Protein AF-A0AAV2EPB3-F1 (afdb_monomer_lite)

Secondary structure (DSSP, 8-state):
-EEE-GGG-SS--S-TT--S--EEE--------TTS---HHHHHHHHHHHHHHHHHTSSHHHHHHHH-STTHHHHHHHHHHHHHHHS--S---SS--PPP------TT--GGG--SSS-PPTT--

Foldseek 3Di:
DKAACQVQAPDNPPDPPRDDDRIDDFDFDDDDDPVDPDPVVVVVVVVVVRVVVRVPVSHNVVNVLVVDDPCVVVVVVVVVVVVVVLDPPVDDPDPDDRDDDDDDDPPPPVQQVDDPPPDGDPPDD

InterPro domains:
  IPR023213 Chloramphenicol acetyltransferase-like domain superfamily [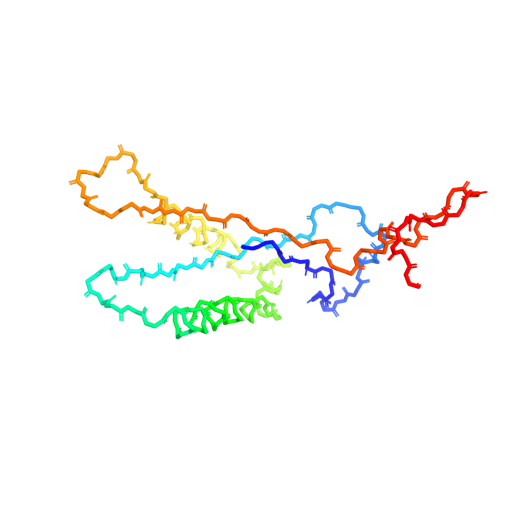G3DSA:3.30.559.10] (1-123)

pLDDT: mean 78.66, std 11.34, range [43.5, 91.69]

Radius of gyration: 19.38 Å; chains: 1; bounding box: 37×48×53 Å

Structure (mmCIF, N/CA/C/O backbone):
data_AF-A0AAV2EPB3-F1
#
_entry.id   AF-A0AAV2EPB3-F1
#
loop_
_atom_site.group_PDB
_atom_site.id
_atom_site.type_symbol
_atom_site.label_atom_id
_atom_site.label_alt_id
_atom_site.label_comp_id
_atom_site.label_asym_id
_atom_site.label_entity_id
_atom_site.label_seq_id
_atom_site.pdbx_PDB_ins_code
_atom_site.Cartn_x
_atom_site.Cartn_y
_atom_site.Cartn_z
_atom_site.occupancy
_atom_site.B_iso_or_equiv
_atom_site.auth_seq_id
_atom_site.auth_comp_id
_atom_site.auth_asym_id
_atom_site.auth_atom_id
_atom_site.pdbx_PDB_model_num
ATOM 1 N N . MET A 1 1 ? 0.668 -1.553 4.257 1.00 85.44 1 MET A N 1
ATOM 2 C CA . MET A 1 1 ? 0.988 -2.195 2.960 1.00 85.44 1 MET A CA 1
ATOM 3 C C . MET A 1 1 ? 1.730 -1.197 2.084 1.00 85.44 1 MET A C 1
ATOM 5 O O . MET A 1 1 ? 1.360 -0.030 2.115 1.00 85.44 1 MET A O 1
ATOM 9 N N . ALA A 1 2 ? 2.756 -1.618 1.346 1.00 88.62 2 ALA A N 1
ATOM 10 C CA . ALA A 1 2 ? 3.404 -0.785 0.330 1.00 88.62 2 ALA A CA 1
ATOM 11 C C . ALA A 1 2 ? 2.667 -0.910 -1.016 1.00 88.62 2 ALA A C 1
ATOM 13 O O . ALA A 1 2 ? 2.402 -2.025 -1.465 1.00 88.62 2 ALA A O 1
ATOM 14 N N . VAL A 1 3 ? 2.323 0.221 -1.636 1.00 88.62 3 VAL A N 1
ATOM 15 C CA . VAL A 1 3 ? 1.598 0.290 -2.917 1.00 88.62 3 VAL A CA 1
ATOM 16 C C . VAL A 1 3 ? 2.476 0.965 -3.965 1.00 88.62 3 VAL A C 1
ATOM 18 O O . VAL A 1 3 ? 2.993 2.048 -3.701 1.00 88.62 3 VAL A O 1
ATOM 21 N N . ASP A 1 4 ? 2.625 0.350 -5.140 1.00 87.50 4 ASP A N 1
ATOM 22 C CA . ASP A 1 4 ? 3.328 0.955 -6.278 1.00 87.50 4 ASP A CA 1
ATOM 23 C C . ASP A 1 4 ? 2.567 2.186 -6.790 1.00 87.50 4 ASP A C 1
ATOM 25 O O . ASP A 1 4 ? 1.368 2.116 -7.081 1.00 87.50 4 ASP A O 1
ATOM 29 N N . LEU A 1 5 ? 3.268 3.319 -6.869 1.00 87.44 5 LEU A N 1
ATOM 30 C CA . LEU A 1 5 ? 2.689 4.595 -7.293 1.00 87.44 5 LEU A CA 1
ATOM 31 C C . LEU A 1 5 ? 2.804 4.836 -8.799 1.00 87.44 5 LEU A C 1
ATOM 33 O O . LEU A 1 5 ? 2.017 5.615 -9.333 1.00 87.44 5 LEU A O 1
ATOM 37 N N . ARG A 1 6 ? 3.725 4.151 -9.493 1.00 83.81 6 ARG A N 1
ATOM 38 C CA . ARG A 1 6 ? 3.961 4.327 -10.938 1.00 83.81 6 ARG A CA 1
ATOM 39 C C . ARG A 1 6 ? 2.682 4.242 -11.783 1.00 83.81 6 ARG A C 1
ATOM 41 O O . ARG A 1 6 ? 2.441 5.170 -12.549 1.00 83.81 6 ARG A O 1
ATOM 48 N N . PRO A 1 7 ? 1.805 3.224 -11.628 1.00 81.38 7 PRO A N 1
ATOM 49 C CA . PRO A 1 7 ? 0.604 3.117 -12.460 1.00 81.38 7 PRO A CA 1
ATOM 50 C C . PRO A 1 7 ? -0.486 4.148 -12.123 1.00 81.38 7 PRO A C 1
ATOM 52 O O . PRO A 1 7 ? -1.531 4.148 -12.765 1.00 81.38 7 PRO A O 1
ATOM 55 N N . ARG A 1 8 ? -0.297 4.980 -11.088 1.00 82.25 8 ARG A N 1
ATOM 56 C CA . ARG A 1 8 ? -1.310 5.917 -10.5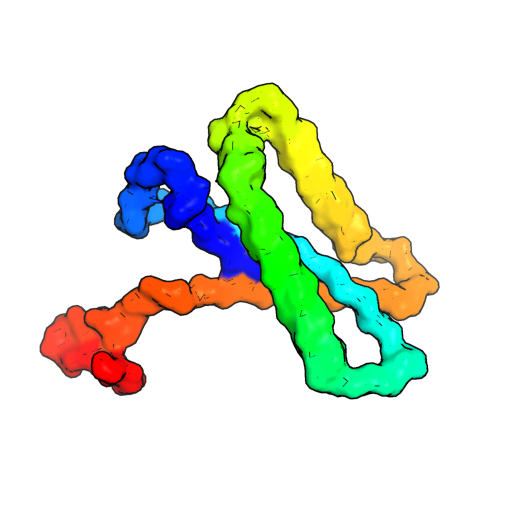74 1.00 82.25 8 ARG A CA 1
ATOM 57 C C . ARG A 1 8 ? -0.967 7.388 -10.833 1.00 82.25 8 ARG A C 1
ATOM 59 O O . ARG A 1 8 ? -1.753 8.252 -10.460 1.00 82.25 8 ARG A O 1
ATOM 66 N N . MET A 1 9 ? 0.180 7.688 -11.440 1.00 77.62 9 MET A N 1
ATOM 67 C CA . MET A 1 9 ? 0.583 9.061 -11.772 1.00 77.62 9 MET A CA 1
ATOM 68 C C . MET A 1 9 ? -0.114 9.539 -13.051 1.00 77.62 9 MET A C 1
ATOM 70 O O . MET A 1 9 ? -0.252 8.774 -14.004 1.00 77.62 9 MET A O 1
ATOM 74 N N . LYS A 1 10 ? -0.588 10.796 -13.050 1.00 67.50 10 LYS A N 1
ATOM 75 C CA . LYS A 1 10 ? -1.441 11.368 -14.116 1.00 67.50 10 LYS A CA 1
ATOM 76 C C . LYS A 1 10 ? -0.753 11.438 -15.473 1.00 67.50 10 LYS A C 1
ATOM 78 O O . LYS A 1 10 ? -1.401 11.290 -16.504 1.00 67.50 10 LYS A O 1
ATOM 83 N N . GLU A 1 11 ? 0.551 11.652 -15.457 1.00 67.38 11 GLU A N 1
ATOM 84 C CA . GLU A 1 11 ? 1.393 11.562 -16.635 1.00 67.38 11 GLU A CA 1
ATOM 85 C C . GLU A 1 11 ? 2.449 10.490 -16.353 1.00 67.38 11 GLU A C 1
ATOM 87 O O . GLU A 1 11 ? 3.096 10.539 -15.299 1.00 67.38 11 GLU A O 1
ATOM 92 N N . PRO A 1 12 ? 2.629 9.497 -17.241 1.00 58.47 12 PRO A N 1
ATOM 93 C CA . PRO A 1 12 ? 3.591 8.423 -17.049 1.00 58.47 12 PRO A CA 1
ATOM 94 C C . PRO A 1 12 ? 5.007 8.948 -17.334 1.00 58.47 12 PRO A C 1
ATOM 96 O O . PRO A 1 12 ? 5.698 8.461 -18.218 1.00 58.47 12 PRO A O 1
ATOM 99 N N . TRP A 1 13 ? 5.456 9.972 -16.602 1.00 54.88 13 TRP A N 1
ATOM 100 C CA . TRP A 1 13 ? 6.851 10.427 -16.626 1.00 54.88 13 TRP A CA 1
ATOM 101 C C . TRP A 1 13 ? 7.796 9.352 -16.096 1.00 54.88 13 TRP A C 1
ATOM 103 O O . TRP A 1 13 ? 8.992 9.373 -16.377 1.00 54.88 13 TRP A O 1
ATOM 113 N N . LEU A 1 14 ? 7.256 8.417 -15.314 1.00 61.44 14 LEU A N 1
ATOM 114 C CA . LEU A 1 14 ? 7.982 7.279 -14.799 1.00 61.44 14 LEU A CA 1
ATOM 115 C C . LEU A 1 14 ? 7.620 6.056 -15.634 1.00 61.44 14 LEU A C 1
ATOM 117 O O . LEU A 1 14 ? 6.640 5.362 -15.365 1.00 61.44 14 LEU A O 1
ATOM 121 N N . ASP A 1 15 ? 8.446 5.803 -16.646 1.00 65.00 15 ASP A N 1
ATOM 122 C CA . ASP A 1 15 ? 8.489 4.521 -17.344 1.00 65.00 15 ASP A CA 1
ATOM 123 C C . ASP A 1 15 ? 8.606 3.380 -16.313 1.00 65.00 15 ASP A C 1
ATOM 125 O O . ASP A 1 15 ? 9.136 3.577 -15.212 1.00 65.00 15 ASP A O 1
ATOM 129 N N . TYR A 1 16 ? 8.156 2.174 -16.651 1.00 64.12 16 TYR A N 1
ATOM 130 C CA . TYR A 1 16 ? 8.322 0.990 -15.803 1.00 64.12 16 TYR A CA 1
ATOM 131 C C . TYR A 1 16 ? 9.789 0.804 -15.370 1.00 64.12 16 TYR A C 1
ATOM 133 O O . TYR A 1 16 ? 10.071 0.366 -14.256 1.00 64.12 16 TYR A O 1
ATOM 141 N N . TYR A 1 17 ? 10.726 1.228 -16.220 1.00 70.81 17 TYR A N 1
ATOM 142 C CA . TYR A 1 17 ? 12.169 1.185 -15.981 1.00 70.81 17 TYR A CA 1
ATOM 143 C C . TYR A 1 17 ? 12.704 2.289 -15.059 1.00 70.81 17 TYR A C 1
ATOM 145 O O . TYR A 1 17 ? 13.914 2.396 -14.857 1.00 70.81 17 TYR A O 1
ATOM 153 N N . SER A 1 18 ? 11.832 3.114 -14.482 1.00 77.12 18 SER A N 1
ATOM 154 C CA . SER A 1 18 ? 12.248 4.182 -13.582 1.00 77.12 18 SER A CA 1
ATOM 155 C C . SER A 1 18 ? 12.8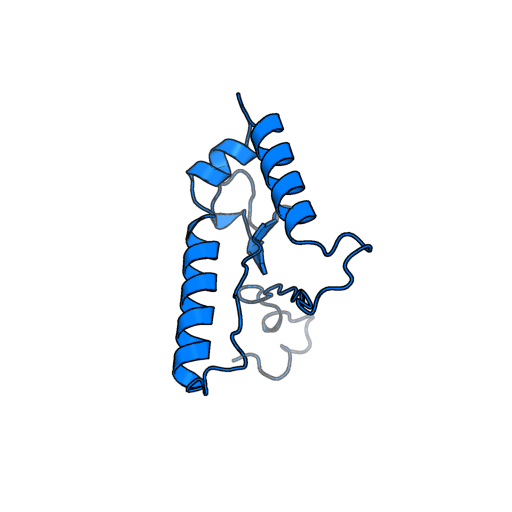48 3.634 -12.294 1.00 77.12 18 SER A C 1
ATOM 157 O O . SER A 1 18 ? 12.198 2.922 -11.518 1.00 77.12 18 SER A O 1
ATOM 159 N N . VAL A 1 19 ? 14.097 4.020 -12.053 1.00 77.06 19 VAL A N 1
ATOM 160 C CA . VAL A 1 19 ? 14.884 3.589 -10.900 1.00 77.06 19 VAL A CA 1
ATOM 161 C C . VAL A 1 19 ? 14.566 4.467 -9.690 1.00 77.06 19 VAL A C 1
ATOM 163 O O . VAL A 1 19 ? 14.591 5.692 -9.774 1.00 77.06 19 VAL A O 1
ATOM 166 N N . GLY A 1 20 ? 14.289 3.838 -8.547 1.00 79.62 20 GLY A N 1
ATOM 167 C CA . GLY A 1 20 ? 14.039 4.523 -7.278 1.00 79.62 20 GLY A CA 1
ATOM 168 C C . GLY A 1 20 ? 12.867 3.948 -6.482 1.00 79.62 20 GLY A C 1
ATOM 169 O O . GLY A 1 20 ? 12.109 3.093 -6.951 1.00 79.62 20 GLY A O 1
ATOM 170 N N . ASN A 1 21 ? 12.717 4.434 -5.248 1.00 78.75 21 ASN A N 1
ATOM 171 C CA . ASN A 1 21 ? 11.628 4.054 -4.350 1.00 78.75 21 ASN A CA 1
ATOM 172 C C . ASN A 1 21 ? 10.356 4.833 -4.699 1.00 78.75 21 ASN A C 1
ATOM 174 O O . ASN A 1 21 ? 10.158 5.950 -4.229 1.00 78.75 21 ASN A O 1
ATOM 178 N N . ILE A 1 22 ? 9.494 4.233 -5.518 1.00 82.75 22 ILE A N 1
ATOM 179 C CA . ILE A 1 22 ? 8.225 4.830 -5.956 1.00 82.75 22 ILE A CA 1
ATOM 180 C C . ILE A 1 22 ? 7.082 3.991 -5.378 1.00 82.75 22 ILE A C 1
ATOM 182 O O . ILE A 1 22 ? 6.433 3.208 -6.068 1.00 82.75 22 ILE A O 1
ATOM 186 N N . PHE A 1 23 ? 6.893 4.091 -4.063 1.00 86.06 23 PHE A N 1
ATOM 187 C CA . PHE A 1 23 ? 5.808 3.414 -3.359 1.00 86.06 23 PHE A CA 1
ATOM 188 C C . PHE A 1 23 ? 5.248 4.281 -2.231 1.00 86.06 23 PHE A C 1
ATOM 190 O O . PHE A 1 23 ? 5.944 5.133 -1.680 1.00 86.06 23 PHE A O 1
ATOM 197 N N . TRP A 1 24 ? 3.997 4.026 -1.854 1.00 88.38 24 TRP A N 1
ATOM 198 C CA . TRP A 1 24 ? 3.352 4.640 -0.696 1.00 88.38 24 TRP A CA 1
ATOM 199 C C . TRP A 1 24 ? 3.058 3.600 0.378 1.00 88.38 24 TRP A C 1
ATOM 201 O O . TRP A 1 24 ? 2.492 2.540 0.095 1.00 88.38 24 TRP A O 1
ATOM 211 N N . ALA A 1 25 ? 3.430 3.904 1.622 1.00 85.75 25 ALA A N 1
ATOM 212 C CA . ALA A 1 25 ? 3.045 3.104 2.772 1.00 85.75 25 ALA A CA 1
ATOM 213 C C . ALA A 1 25 ? 1.631 3.495 3.202 1.00 85.75 25 ALA A C 1
ATOM 215 O O . ALA A 1 25 ? 1.386 4.622 3.615 1.00 85.75 25 ALA A O 1
ATOM 216 N N . ASN A 1 26 ? 0.707 2.543 3.122 1.00 85.06 26 ASN A N 1
ATOM 217 C CA . ASN A 1 26 ? -0.690 2.744 3.466 1.00 85.06 26 ASN A CA 1
ATOM 218 C C . ASN A 1 26 ? -1.055 1.886 4.689 1.00 85.06 26 ASN A C 1
ATOM 220 O O . ASN A 1 26 ? -1.232 0.664 4.550 1.00 85.06 26 ASN A O 1
ATOM 224 N N . PRO A 1 27 ? -1.059 2.459 5.904 1.00 83.31 27 PRO A N 1
ATOM 225 C CA . PRO A 1 27 ? -1.374 1.732 7.126 1.00 83.31 27 PRO A CA 1
ATOM 226 C C . PRO A 1 27 ? -2.885 1.616 7.311 1.00 83.31 27 PRO A C 1
ATOM 228 O O . PRO A 1 27 ? -3.681 2.384 6.772 1.00 83.31 27 PRO A O 1
ATOM 231 N N . THR A 1 28 ? -3.312 0.624 8.078 1.00 85.81 28 THR A N 1
ATOM 232 C CA . THR A 1 28 ? -4.723 0.404 8.407 1.00 85.81 28 THR A CA 1
ATOM 233 C C . THR A 1 28 ? -4.790 -0.226 9.777 1.00 85.81 28 THR A C 1
ATOM 235 O O . THR A 1 28 ? -3.902 -0.992 10.147 1.00 85.81 28 THR A O 1
ATOM 238 N N . VAL A 1 29 ? -5.819 0.131 10.535 1.00 83.81 29 VAL A N 1
ATOM 239 C CA . VAL A 1 29 ? -5.984 -0.309 11.915 1.00 83.81 29 VAL A CA 1
ATOM 240 C C . VAL A 1 29 ? -7.236 -1.151 11.982 1.00 83.81 29 VAL A C 1
ATOM 242 O O . VAL A 1 29 ? -8.303 -0.711 11.565 1.00 83.81 29 VAL A O 1
ATOM 245 N N . TYR A 1 30 ? -7.096 -2.348 12.532 1.00 83.19 30 TYR A N 1
ATOM 246 C CA . TYR A 1 30 ? -8.217 -3.215 12.834 1.00 83.19 30 TYR A CA 1
ATOM 247 C C . TYR A 1 30 ? -8.247 -3.453 14.340 1.00 83.19 30 TYR A C 1
ATOM 249 O O 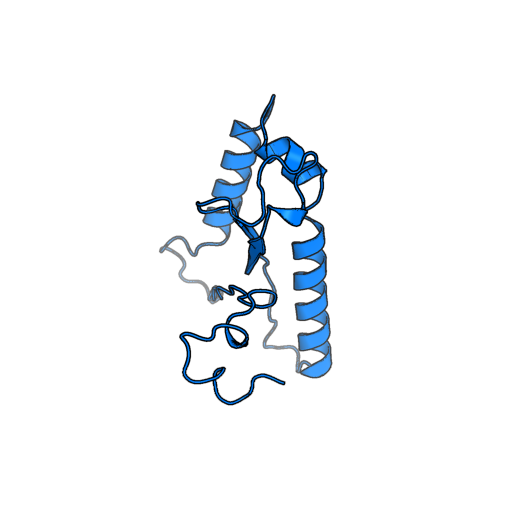. TYR A 1 30 ? -7.248 -3.868 14.930 1.00 83.19 30 TYR A O 1
ATOM 257 N N . LYS A 1 31 ? -9.385 -3.162 14.973 1.00 81.00 31 LYS A N 1
ATOM 258 C CA . LYS A 1 31 ? -9.580 -3.418 16.398 1.00 81.00 31 LYS A CA 1
ATOM 259 C C . LYS A 1 31 ? -10.145 -4.822 16.566 1.00 81.00 31 LYS A C 1
ATOM 261 O O . LYS A 1 31 ? -11.306 -5.061 16.252 1.00 81.00 31 LYS A O 1
ATOM 266 N N . TYR A 1 32 ? -9.323 -5.726 17.083 1.00 75.75 32 TYR A N 1
ATOM 267 C CA . TYR A 1 32 ? -9.757 -7.073 17.428 1.00 75.75 32 TYR A CA 1
ATOM 268 C C . TYR A 1 32 ? -10.381 -7.086 18.829 1.00 75.75 32 TYR A C 1
ATOM 270 O O . TYR A 1 32 ? -9.736 -6.688 19.800 1.00 75.75 32 TYR A O 1
ATOM 278 N N . ASP A 1 33 ? -11.632 -7.532 18.934 1.00 75.25 33 ASP A N 1
ATOM 279 C CA . ASP A 1 33 ? -12.304 -7.757 20.215 1.00 75.25 33 ASP A CA 1
ATOM 280 C C . ASP A 1 33 ? -12.226 -9.243 20.580 1.00 75.25 33 ASP A C 1
ATOM 282 O O . ASP A 1 33 ? -12.958 -10.071 20.042 1.00 75.25 33 ASP A O 1
ATOM 286 N N . SER A 1 34 ? -11.341 -9.580 21.520 1.00 68.75 34 SER A N 1
ATOM 287 C CA . SER A 1 34 ? -11.140 -10.956 21.982 1.00 68.75 34 SER A CA 1
ATOM 288 C C . SER A 1 34 ? -12.333 -11.535 22.749 1.00 68.75 34 SER A C 1
ATOM 290 O O . SER A 1 34 ? -12.388 -12.749 22.949 1.00 68.75 34 SER A O 1
ATOM 292 N N . LYS A 1 35 ? -13.287 -10.700 23.188 1.00 70.56 35 LYS A N 1
ATOM 293 C CA . LYS A 1 35 ? -14.492 -11.142 23.908 1.00 70.56 35 LYS A CA 1
ATOM 294 C C . LYS A 1 35 ? -15.605 -11.575 22.960 1.00 70.56 35 LYS A C 1
ATOM 296 O O . LYS A 1 35 ? -16.496 -12.320 23.371 1.00 70.56 35 LYS A O 1
ATOM 301 N N . GLN A 1 36 ? -15.563 -11.151 21.698 1.00 66.19 36 GLN A N 1
ATOM 302 C CA . GLN A 1 36 ? -16.454 -11.674 20.674 1.00 66.19 36 GLN A CA 1
ATOM 303 C C . GLN A 1 36 ? -15.870 -12.974 20.126 1.00 66.19 36 GLN A C 1
ATOM 305 O O . GLN A 1 36 ? -14.769 -13.001 19.585 1.00 66.19 36 GLN A O 1
ATOM 310 N N . ARG A 1 37 ? -16.621 -14.074 20.250 1.00 59.53 37 ARG A N 1
ATOM 311 C CA . ARG A 1 37 ? -16.298 -15.345 19.591 1.00 59.53 37 ARG A CA 1
ATOM 312 C C . ARG A 1 37 ? -16.497 -15.149 18.086 1.00 59.53 37 ARG A C 1
ATOM 314 O O . ARG A 1 37 ? -17.581 -15.389 17.563 1.00 59.53 37 ARG A O 1
ATOM 321 N N . SER A 1 38 ? -15.492 -14.582 17.428 1.00 62.41 38 SER A N 1
ATOM 322 C CA . SER A 1 38 ? -15.599 -14.177 16.035 1.00 62.41 38 SER A CA 1
ATOM 323 C C . SER A 1 38 ? -15.557 -15.406 15.137 1.00 62.41 38 SER A C 1
ATOM 325 O O . SER A 1 38 ? -14.654 -16.231 15.260 1.00 62.41 38 SER A O 1
ATOM 327 N N . ASP A 1 39 ? -16.517 -15.508 14.228 1.00 77.88 39 ASP A N 1
ATOM 328 C CA . ASP A 1 39 ? -16.411 -16.372 13.057 1.00 77.88 39 ASP A CA 1
ATOM 329 C C . ASP A 1 39 ? -15.194 -15.912 12.237 1.00 77.88 39 ASP A C 1
ATOM 331 O O . ASP A 1 39 ? -15.182 -14.789 11.727 1.00 77.88 39 ASP A O 1
ATOM 335 N N . GLU A 1 40 ? -14.158 -16.752 12.157 1.00 77.88 40 GLU A N 1
ATOM 336 C CA . GLU A 1 40 ? -12.883 -16.437 11.496 1.00 77.88 40 GLU A CA 1
ATOM 337 C C . GLU A 1 40 ? -13.086 -15.949 10.056 1.00 77.88 40 GLU A C 1
ATOM 339 O O . GLU A 1 40 ? -12.387 -15.041 9.602 1.00 77.88 40 GLU A O 1
ATOM 344 N N . VAL A 1 41 ? -14.094 -16.484 9.356 1.00 76.25 41 VAL A N 1
ATOM 345 C CA . VAL A 1 41 ? -14.425 -16.082 7.985 1.00 76.25 41 VAL A CA 1
ATOM 346 C C . VAL A 1 41 ? -14.947 -14.648 7.954 1.00 76.25 41 VAL A C 1
ATOM 348 O O . VAL A 1 41 ? -14.538 -13.862 7.096 1.00 76.25 41 VAL A O 1
ATOM 351 N N . LYS A 1 42 ? -15.809 -14.267 8.903 1.00 76.44 42 LYS A N 1
ATOM 352 C CA . LYS A 1 42 ? -16.328 -12.893 9.001 1.00 76.44 42 LYS A CA 1
ATOM 353 C C . LYS A 1 42 ? -15.223 -11.910 9.370 1.00 76.44 42 LYS A C 1
ATOM 355 O O . LYS A 1 42 ? -15.153 -10.835 8.778 1.00 76.44 42 LYS A O 1
ATOM 360 N N . THR A 1 43 ? -14.339 -12.288 10.290 1.00 84.06 43 THR A N 1
ATOM 361 C CA . THR A 1 43 ? -13.176 -11.477 10.681 1.00 84.06 43 THR A CA 1
ATOM 362 C C . THR A 1 43 ? -12.241 -11.247 9.497 1.00 84.06 43 THR A C 1
ATOM 364 O O . THR A 1 43 ? -11.827 -10.116 9.243 1.00 84.06 43 THR A O 1
ATOM 367 N N . LEU A 1 44 ? -11.965 -12.290 8.708 1.00 85.50 44 LEU A N 1
ATOM 368 C CA . LEU A 1 44 ? -11.144 -12.170 7.506 1.00 85.50 44 LEU A CA 1
ATOM 369 C C . LEU A 1 44 ? -11.805 -11.276 6.448 1.00 85.50 44 LEU A C 1
ATOM 371 O O . LEU A 1 44 ? -11.141 -10.415 5.876 1.00 85.50 44 LEU A O 1
ATOM 375 N N . GLN A 1 45 ? -13.108 -11.437 6.199 1.00 88.38 45 GLN A N 1
ATOM 376 C CA . GLN A 1 45 ? -13.846 -10.589 5.257 1.00 88.38 45 GLN A CA 1
ATOM 377 C C . GLN A 1 45 ? -13.812 -9.113 5.663 1.00 88.38 45 GLN A C 1
ATOM 379 O O . GLN A 1 45 ? -13.597 -8.250 4.810 1.00 88.38 45 GLN A O 1
ATOM 384 N N . GLN A 1 46 ? -13.973 -8.819 6.955 1.00 87.69 46 GLN A N 1
ATOM 385 C CA . GLN A 1 46 ? -13.848 -7.461 7.481 1.00 87.69 46 GLN A CA 1
ATOM 386 C C . GLN A 1 46 ? -12.437 -6.907 7.270 1.00 87.69 46 GLN A C 1
ATOM 388 O O . GLN A 1 46 ? -12.292 -5.808 6.742 1.00 87.69 46 GLN A O 1
ATOM 393 N N . LEU A 1 47 ? -11.400 -7.682 7.603 1.00 88.25 47 LEU A N 1
ATOM 394 C CA . LEU A 1 47 ? -10.010 -7.272 7.411 1.00 88.25 47 LEU A CA 1
ATOM 395 C C . LEU A 1 47 ? -9.699 -6.986 5.934 1.00 88.25 47 LEU A C 1
ATOM 397 O O . LEU A 1 47 ? -9.087 -5.971 5.609 1.00 88.25 47 LEU A O 1
ATOM 401 N N . VAL A 1 48 ? -10.152 -7.852 5.024 1.00 90.12 48 VAL A N 1
ATOM 402 C CA . VAL A 1 48 ? -10.008 -7.647 3.575 1.00 90.12 48 VAL A CA 1
ATOM 403 C C . VAL A 1 48 ? -10.757 -6.392 3.124 1.00 90.12 48 VAL A C 1
ATOM 405 O O . VAL A 1 48 ? -10.240 -5.646 2.292 1.00 90.12 48 VAL A O 1
ATOM 408 N N . GLY A 1 49 ? -11.943 -6.130 3.679 1.00 91.69 49 GLY A N 1
ATOM 409 C CA . GLY A 1 49 ? -12.706 -4.906 3.439 1.00 91.69 49 GLY A CA 1
ATOM 410 C C . GLY A 1 49 ? -11.935 -3.648 3.845 1.00 91.69 49 GLY A C 1
ATOM 411 O O . GLY A 1 49 ? -11.802 -2.728 3.038 1.00 91.69 49 GLY A O 1
ATOM 412 N N . GLU A 1 50 ? -11.355 -3.644 5.045 1.00 90.25 50 GLU A N 1
ATOM 413 C CA . GLU A 1 50 ? -10.515 -2.550 5.547 1.00 90.25 50 GLU A CA 1
ATOM 414 C C . GLU A 1 50 ? -9.269 -2.339 4.678 1.00 90.25 50 GLU A C 1
ATOM 416 O O . GLU A 1 50 ? -8.958 -1.212 4.292 1.00 90.25 50 GLU A O 1
ATOM 421 N N . LEU A 1 51 ? -8.589 -3.420 4.283 1.00 90.31 51 LEU A N 1
ATOM 422 C CA . LEU A 1 51 ? -7.435 -3.352 3.384 1.00 90.31 51 LEU A CA 1
ATOM 423 C C . LEU A 1 51 ? -7.816 -2.807 2.000 1.00 90.31 51 LEU A C 1
ATOM 425 O O . LEU A 1 51 ? -7.097 -1.970 1.453 1.00 90.31 51 LEU A O 1
ATOM 429 N N . ARG A 1 52 ? -8.955 -3.227 1.433 1.00 91.38 52 ARG A N 1
ATOM 430 C CA . ARG A 1 52 ? -9.462 -2.696 0.156 1.00 91.38 52 ARG A CA 1
ATOM 431 C C . ARG A 1 52 ? -9.797 -1.214 0.254 1.00 91.38 52 ARG A C 1
ATOM 433 O O . ARG A 1 52 ? -9.368 -0.441 -0.601 1.00 91.38 52 ARG A O 1
ATOM 440 N N . SER A 1 53 ? -10.538 -0.829 1.291 1.00 90.75 53 SER A N 1
ATOM 441 C CA . SER A 1 53 ? -10.887 0.565 1.572 1.00 90.75 53 SER A CA 1
ATOM 442 C C . SER A 1 53 ? -9.624 1.411 1.699 1.00 90.75 53 SER A C 1
ATOM 444 O O . SER A 1 53 ? -9.487 2.440 1.043 1.00 90.75 53 SER A O 1
ATOM 446 N N . SER A 1 54 ? -8.638 0.920 2.444 1.00 89.12 54 SER A N 1
ATOM 447 C CA . SER A 1 54 ? -7.330 1.546 2.554 1.00 89.12 54 SER A CA 1
ATOM 448 C C . SER A 1 54 ? -6.665 1.739 1.192 1.00 89.12 54 SER A C 1
ATOM 450 O O . SER A 1 54 ? -6.368 2.874 0.827 1.00 89.12 54 SER A O 1
ATOM 452 N N . VAL A 1 55 ? -6.486 0.686 0.388 1.00 89.38 55 VAL A N 1
ATOM 453 C CA . VAL A 1 55 ? -5.846 0.777 -0.943 1.00 89.38 55 VAL A CA 1
ATOM 454 C C . VAL A 1 55 ? -6.601 1.709 -1.900 1.00 89.38 55 VAL A C 1
ATOM 456 O O . VAL A 1 55 ? -5.969 2.365 -2.732 1.00 89.38 55 VAL A O 1
ATOM 459 N N . SER A 1 56 ? -7.928 1.814 -1.776 1.00 89.88 56 SER A N 1
ATOM 460 C CA . SER A 1 56 ? -8.724 2.756 -2.573 1.00 89.88 56 SER A CA 1
ATOM 461 C C . SER A 1 56 ? -8.449 4.228 -2.248 1.00 89.88 56 SER A C 1
ATOM 463 O O . SER A 1 56 ? -8.640 5.066 -3.117 1.00 89.88 56 SER A O 1
ATOM 465 N N . LYS A 1 57 ? -7.920 4.546 -1.054 1.00 88.94 57 LYS A N 1
ATOM 466 C CA . LYS A 1 57 ? -7.496 5.912 -0.681 1.00 88.94 57 LYS A CA 1
ATOM 467 C C . LYS A 1 57 ? -6.213 6.361 -1.381 1.00 88.94 57 LYS A C 1
ATOM 469 O O . LYS A 1 57 ? -5.859 7.532 -1.297 1.00 88.94 57 LYS A O 1
ATOM 474 N N . VAL A 1 58 ? -5.498 5.450 -2.047 1.00 88.94 58 VAL A N 1
ATOM 475 C CA . VAL A 1 58 ? -4.348 5.790 -2.897 1.00 88.94 58 VAL A CA 1
ATOM 476 C C . VAL A 1 58 ? -4.870 6.248 -4.265 1.00 88.94 58 VAL A C 1
ATOM 478 O O . VAL A 1 58 ? -4.644 5.611 -5.285 1.00 88.94 58 VAL A O 1
ATOM 481 N N . ASP A 1 59 ? -5.671 7.304 -4.279 1.00 87.94 59 ASP A N 1
ATOM 482 C CA . ASP A 1 59 ? -6.374 7.804 -5.461 1.00 87.94 59 ASP A CA 1
ATOM 483 C C . ASP A 1 59 ? -5.655 9.006 -6.098 1.00 87.94 59 ASP A C 1
ATOM 485 O O . ASP A 1 59 ? -4.608 9.457 -5.630 1.00 87.94 59 ASP A O 1
ATOM 489 N N . GLU A 1 60 ? -6.228 9.563 -7.167 1.00 86.44 60 GLU A N 1
ATOM 490 C CA . GLU A 1 60 ? -5.686 10.758 -7.827 1.00 86.44 60 GLU A CA 1
ATOM 491 C C . GLU A 1 60 ? -5.555 11.964 -6.887 1.00 86.44 60 GLU A C 1
ATOM 493 O O . GLU A 1 60 ? -4.683 12.810 -7.083 1.00 86.44 60 GLU A O 1
ATOM 498 N N . LYS A 1 61 ? -6.410 12.063 -5.862 1.00 87.38 61 LYS A N 1
ATOM 499 C CA . LYS A 1 61 ? -6.361 13.157 -4.890 1.00 87.38 61 LYS A CA 1
ATOM 500 C C . LYS A 1 61 ? -5.149 13.010 -3.979 1.00 87.38 61 LYS A C 1
ATOM 502 O O . LYS A 1 61 ? -4.513 14.013 -3.658 1.00 87.38 61 LYS A O 1
ATOM 507 N N . LEU A 1 62 ? -4.812 11.786 -3.571 1.00 87.69 62 LEU A N 1
ATOM 508 C CA . LEU A 1 62 ? -3.546 11.515 -2.896 1.00 87.69 62 LEU A CA 1
ATOM 509 C C . LEU A 1 62 ? -2.367 11.866 -3.810 1.00 87.69 62 LEU A C 1
ATOM 511 O O . LEU A 1 62 ? -1.450 12.548 -3.361 1.00 87.69 62 LEU A O 1
ATOM 515 N N . MET A 1 63 ? -2.404 11.452 -5.078 1.00 86.69 63 MET A N 1
ATOM 516 C CA . MET A 1 63 ? -1.310 11.704 -6.023 1.00 86.69 63 MET A CA 1
ATOM 517 C C . MET A 1 63 ? -1.038 13.196 -6.215 1.00 86.69 63 MET A C 1
ATOM 519 O O . MET A 1 63 ? 0.109 13.614 -6.102 1.00 86.69 63 MET A O 1
ATOM 523 N N . GLN A 1 64 ? -2.082 14.014 -6.357 1.00 86.12 64 GLN A N 1
ATOM 524 C CA . GLN A 1 64 ? -1.947 15.474 -6.436 1.00 86.12 64 GLN A CA 1
ATOM 525 C C . GLN A 1 64 ? -1.259 16.065 -5.195 1.00 86.12 64 GLN A C 1
ATOM 527 O O . GLN A 1 64 ? -0.409 16.943 -5.313 1.00 86.12 64 GLN A O 1
ATOM 532 N N . LYS A 1 65 ? -1.562 15.553 -3.992 1.00 86.06 65 LYS A N 1
ATOM 533 C CA . LYS A 1 65 ? -0.882 15.989 -2.758 1.00 86.06 65 LYS A CA 1
ATOM 534 C C . LYS A 1 65 ? 0.595 15.590 -2.720 1.00 86.06 65 LYS A C 1
ATOM 536 O O . LYS A 1 65 ? 1.396 16.302 -2.115 1.00 86.06 65 LYS A O 1
ATOM 541 N N . LEU A 1 66 ? 0.949 14.453 -3.324 1.00 84.31 66 LEU A N 1
ATOM 542 C CA . LEU A 1 66 ? 2.325 13.952 -3.388 1.00 84.31 66 LEU A CA 1
ATOM 543 C C . LEU A 1 66 ? 3.168 14.693 -4.435 1.00 84.31 66 LEU A C 1
ATOM 545 O O . LEU A 1 66 ? 4.328 15.000 -4.160 1.00 84.31 66 LEU A O 1
ATOM 549 N N . GLU A 1 67 ? 2.588 15.002 -5.597 1.00 81.25 67 GLU A N 1
ATOM 550 C CA . GLU A 1 67 ? 3.223 15.767 -6.683 1.00 81.25 67 GLU A CA 1
ATOM 551 C C . GLU A 1 67 ? 3.557 17.205 -6.245 1.00 81.25 67 GLU A C 1
ATOM 553 O O . GLU A 1 67 ? 4.590 17.753 -6.631 1.00 81.25 67 GLU A O 1
ATOM 558 N N . GLY A 1 68 ? 2.762 17.767 -5.330 1.00 76.56 68 GLY A N 1
ATOM 559 C CA . GLY A 1 68 ? 3.063 19.000 -4.606 1.00 76.56 68 GLY A CA 1
ATOM 560 C C . GLY A 1 68 ? 2.081 20.138 -4.869 1.00 76.56 68 GLY A C 1
ATOM 561 O O . GLY A 1 68 ? 1.113 19.992 -5.604 1.00 76.56 68 GLY A O 1
ATOM 562 N N . GLY A 1 69 ? 2.315 21.269 -4.199 1.00 78.25 69 GLY A N 1
ATOM 563 C CA . GLY A 1 69 ? 1.403 22.416 -4.148 1.00 78.25 69 GLY A CA 1
ATOM 564 C C . GLY A 1 69 ? 1.093 22.839 -2.709 1.00 78.25 69 GLY A C 1
ATOM 565 O O . GLY A 1 69 ? 1.718 22.351 -1.759 1.00 78.25 69 GLY A O 1
ATOM 566 N N . ASP A 1 70 ? 0.123 23.741 -2.552 1.00 77.38 70 ASP A N 1
ATOM 567 C CA . ASP A 1 70 ? -0.339 24.198 -1.238 1.00 77.38 70 ASP A CA 1
ATOM 568 C C . ASP A 1 70 ? -0.871 23.027 -0.396 1.00 77.38 70 ASP A C 1
ATOM 570 O O . ASP A 1 70 ? -1.642 22.186 -0.862 1.00 77.38 70 ASP A O 1
ATOM 574 N N . GLY A 1 71 ? -0.439 22.960 0.867 1.00 78.50 71 GLY A N 1
ATOM 575 C CA . GLY A 1 71 ? -0.864 21.927 1.819 1.00 78.50 71 GLY A CA 1
ATOM 576 C C . GLY A 1 71 ? -0.075 20.612 1.77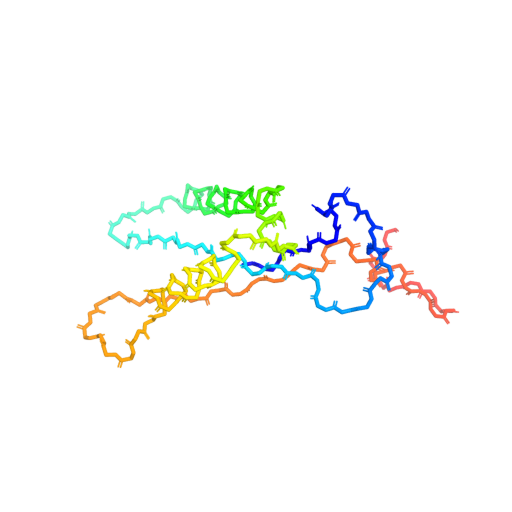0 1.00 78.50 71 GLY A C 1
ATOM 577 O O . GLY A 1 71 ? -0.411 19.685 2.507 1.00 78.50 71 GLY A O 1
ATOM 578 N N . ARG A 1 72 ? 0.994 20.504 0.960 1.00 83.25 72 ARG A N 1
ATOM 579 C CA . ARG A 1 72 ? 1.885 19.324 0.956 1.00 83.25 72 ARG A CA 1
ATOM 580 C C . ARG A 1 72 ? 2.523 19.086 2.327 1.00 83.25 72 ARG A C 1
ATOM 582 O O . ARG A 1 72 ? 2.488 17.969 2.833 1.00 83.25 72 ARG A O 1
ATOM 589 N N . GLU A 1 73 ? 3.108 20.122 2.924 1.00 84.88 73 GLU A N 1
ATOM 590 C CA . GLU A 1 73 ? 3.767 20.018 4.232 1.00 84.88 73 GLU A CA 1
ATOM 591 C C . GLU A 1 73 ? 2.775 19.604 5.323 1.00 84.88 73 GLU A C 1
ATOM 593 O O . GLU A 1 73 ? 3.009 18.628 6.031 1.00 84.88 73 GLU A O 1
ATOM 598 N N . GLU A 1 74 ? 1.620 20.271 5.383 1.00 87.38 74 GLU A N 1
ATOM 599 C CA . GLU A 1 74 ? 0.537 19.926 6.306 1.00 87.38 74 GLU A CA 1
ATOM 600 C C . GLU A 1 74 ? 0.068 18.477 6.108 1.00 87.38 74 GLU A C 1
ATOM 602 O O . GLU A 1 74 ? -0.135 17.740 7.072 1.00 87.38 74 GLU A O 1
ATOM 607 N N . PHE A 1 75 ? -0.052 18.026 4.856 1.00 87.38 75 PHE A N 1
ATOM 608 C CA . PHE A 1 75 ? -0.394 16.644 4.550 1.00 87.38 75 PHE A CA 1
ATOM 609 C C . PHE A 1 75 ? 0.630 15.659 5.130 1.00 87.38 75 PHE A C 1
ATOM 611 O O . PHE A 1 75 ? 0.228 14.721 5.820 1.00 87.38 75 PHE A O 1
ATOM 618 N N . PHE A 1 76 ? 1.930 15.871 4.904 1.00 87.00 76 PHE A N 1
ATOM 619 C CA . PHE A 1 76 ? 2.975 14.998 5.449 1.00 87.00 76 PHE A CA 1
ATOM 620 C C . PHE A 1 76 ? 3.027 15.041 6.981 1.00 87.00 76 PHE A C 1
ATOM 622 O O . PHE A 1 76 ? 3.123 13.983 7.606 1.00 87.00 76 PHE A O 1
ATOM 629 N N . MET A 1 77 ? 2.875 16.220 7.589 1.00 86.94 77 MET A N 1
ATOM 630 C CA . MET A 1 77 ? 2.808 16.366 9.047 1.00 86.94 77 MET A CA 1
ATOM 631 C C . MET A 1 77 ? 1.614 15.613 9.639 1.00 86.94 77 MET A C 1
ATOM 633 O O . MET A 1 77 ? 1.759 14.907 10.639 1.00 86.94 77 MET A O 1
ATOM 637 N N . ASN A 1 78 ? 0.446 15.690 8.999 1.00 87.38 78 ASN A N 1
ATOM 638 C CA . ASN A 1 78 ? -0.749 14.962 9.421 1.00 87.38 78 ASN A CA 1
ATOM 639 C C . ASN A 1 78 ? -0.562 13.442 9.309 1.00 87.38 78 ASN A C 1
ATOM 641 O O . ASN A 1 78 ? -0.933 12.712 10.229 1.00 87.38 78 ASN A O 1
ATOM 645 N N . GLN A 1 79 ? 0.051 12.952 8.224 1.00 85.75 79 GLN A N 1
ATOM 646 C CA . GLN A 1 79 ? 0.358 11.524 8.069 1.00 85.75 79 GLN A CA 1
ATOM 647 C C . GLN A 1 79 ? 1.346 11.033 9.130 1.00 85.75 79 GLN A C 1
ATOM 649 O O . GLN A 1 79 ? 1.125 9.987 9.739 1.00 85.75 79 GLN A O 1
ATOM 654 N N . GLN A 1 80 ? 2.408 11.797 9.389 1.00 84.56 80 GLN A N 1
ATOM 655 C CA . GLN A 1 80 ? 3.395 11.468 10.413 1.00 84.56 80 GLN A CA 1
ATOM 656 C C . GLN A 1 80 ? 2.771 11.461 11.811 1.00 84.56 80 GLN A C 1
ATOM 658 O O . GLN A 1 80 ? 3.011 10.536 12.584 1.00 84.56 80 GLN A O 1
ATOM 663 N N . SER A 1 81 ? 1.945 12.457 12.127 1.00 85.31 81 SER A N 1
ATOM 664 C CA . SER A 1 81 ? 1.269 12.569 13.423 1.00 85.31 81 SER A CA 1
ATOM 665 C C . SER A 1 81 ? 0.303 11.411 13.650 1.00 85.31 81 SER A C 1
ATOM 667 O O . SER A 1 81 ? 0.289 10.811 14.723 1.00 85.31 81 SER A O 1
ATOM 669 N N . TRP A 1 82 ? -0.465 11.042 12.623 1.00 82.25 82 TRP A N 1
ATOM 670 C CA . TRP A 1 82 ? -1.349 9.885 12.681 1.00 82.25 82 TRP A CA 1
ATOM 671 C C . TRP A 1 82 ? -0.570 8.576 12.857 1.00 82.25 82 TRP A C 1
ATOM 673 O O . TRP A 1 82 ? -0.922 7.775 13.717 1.00 82.25 82 TRP A O 1
ATOM 683 N N . LEU 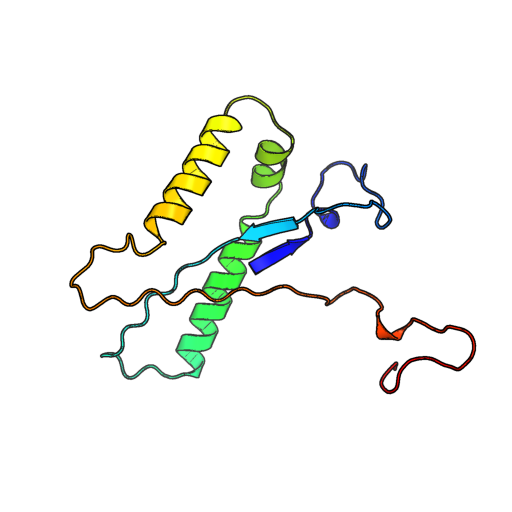A 1 83 ? 0.530 8.378 12.123 1.00 79.25 83 LEU A N 1
ATOM 684 C CA . LEU A 1 83 ? 1.413 7.221 12.303 1.00 79.25 83 LEU A CA 1
ATOM 685 C C . LEU A 1 83 ? 1.984 7.143 13.723 1.00 79.25 83 LEU A C 1
ATOM 687 O O . LEU A 1 83 ? 1.966 6.075 14.329 1.00 79.25 83 LEU A O 1
ATOM 691 N N . MET A 1 84 ? 2.449 8.268 14.267 1.00 80.62 84 MET A N 1
ATOM 692 C CA . MET A 1 84 ? 2.955 8.355 15.639 1.00 80.62 84 MET A CA 1
ATOM 693 C C . MET A 1 84 ? 1.873 8.030 16.672 1.00 80.62 84 MET A C 1
ATOM 695 O O . MET A 1 84 ? 2.163 7.337 17.638 1.00 80.62 84 MET A O 1
ATOM 699 N N . ALA A 1 85 ? 0.627 8.461 16.450 1.00 78.56 85 ALA A N 1
ATOM 700 C CA . ALA A 1 85 ? -0.504 8.128 17.318 1.00 78.56 85 ALA A CA 1
ATOM 701 C C . ALA A 1 85 ? -0.860 6.630 17.302 1.00 78.56 85 ALA A C 1
ATOM 703 O O . ALA A 1 85 ? -1.456 6.127 18.251 1.00 78.56 85 ALA A O 1
ATOM 704 N N . LEU A 1 86 ? -0.506 5.916 16.229 1.00 71.62 86 LEU A N 1
ATOM 705 C CA . LEU A 1 86 ? -0.662 4.463 16.135 1.00 71.62 86 LEU A CA 1
ATOM 706 C C . LEU A 1 86 ? 0.506 3.693 16.741 1.00 71.62 86 LEU A C 1
ATOM 708 O O . LEU A 1 86 ? 0.354 2.514 17.061 1.00 71.62 86 LEU A O 1
ATOM 712 N N . MET A 1 87 ? 1.671 4.322 16.874 1.00 68.69 87 MET A N 1
ATOM 713 C CA . MET A 1 87 ? 2.794 3.696 17.548 1.00 68.69 87 MET A CA 1
ATOM 714 C C . MET A 1 87 ? 2.535 3.722 19.054 1.00 68.69 87 MET A C 1
ATOM 716 O O . MET A 1 87 ? 2.156 4.766 19.583 1.00 68.69 87 MET A O 1
ATOM 720 N N . PRO A 1 88 ? 2.741 2.607 19.773 1.00 61.34 88 PRO A N 1
ATOM 721 C CA . PRO A 1 88 ? 2.751 2.659 21.221 1.00 61.34 88 PRO A CA 1
ATOM 722 C C . PRO A 1 88 ? 3.898 3.586 21.629 1.00 61.34 88 PRO A C 1
ATOM 724 O O . PRO A 1 88 ? 5.074 3.232 21.522 1.00 61.34 88 PRO A O 1
ATOM 727 N N . THR A 1 89 ? 3.566 4.802 22.059 1.00 54.06 89 THR A N 1
ATOM 728 C CA . THR A 1 89 ? 4.490 5.622 22.832 1.00 54.06 89 THR A CA 1
ATOM 729 C C . THR A 1 89 ? 4.874 4.755 24.025 1.00 54.06 89 THR A C 1
ATOM 731 O O . THR A 1 89 ? 4.000 4.175 24.664 1.00 54.06 89 THR A O 1
ATOM 734 N N . GLY A 1 90 ? 6.170 4.543 24.257 1.00 47.25 90 GLY A N 1
ATOM 735 C CA . GLY A 1 90 ? 6.708 3.541 25.194 1.00 47.25 90 GLY A CA 1
ATOM 736 C C . GLY A 1 90 ? 6.354 3.738 26.678 1.00 47.25 90 GLY A C 1
ATOM 737 O O . GLY A 1 90 ? 7.101 3.296 27.542 1.00 47.25 90 GLY A O 1
ATOM 738 N N . VAL A 1 91 ? 5.241 4.404 26.980 1.00 50.81 91 VAL A N 1
ATOM 739 C CA . VAL A 1 91 ? 4.654 4.644 28.291 1.00 50.81 91 VAL A CA 1
ATOM 740 C C . VAL A 1 91 ? 3.156 4.328 28.195 1.00 50.81 91 VAL A C 1
ATOM 742 O O . VAL A 1 91 ? 2.334 5.222 28.016 1.00 50.81 91 VAL A O 1
ATOM 745 N N . ALA A 1 92 ? 2.773 3.053 28.268 1.00 43.50 92 ALA A N 1
ATOM 746 C CA . ALA A 1 92 ? 1.365 2.694 28.433 1.00 43.50 92 ALA A CA 1
ATOM 747 C C . ALA A 1 92 ? 1.206 1.373 29.191 1.00 43.50 92 ALA A C 1
ATOM 749 O O . ALA A 1 92 ? 1.264 0.284 28.623 1.00 43.50 92 ALA A O 1
ATOM 750 N N . GLU A 1 93 ? 0.931 1.504 30.485 1.00 45.72 93 GLU A N 1
ATOM 751 C CA . GLU A 1 93 ? 0.425 0.481 31.405 1.00 45.72 93 GLU A CA 1
ATOM 752 C C . GLU A 1 93 ? -1.015 0.021 31.070 1.00 45.72 93 GLU A C 1
ATOM 754 O O . GLU A 1 93 ? -1.807 -0.244 31.968 1.00 45.72 93 GLU A O 1
ATOM 759 N N . SER A 1 94 ? -1.420 -0.076 29.798 1.00 51.84 94 SER A N 1
ATOM 760 C CA . SER A 1 94 ? -2.786 -0.507 29.461 1.00 51.84 94 SER A CA 1
ATOM 761 C C . SER A 1 94 ? -2.810 -1.625 28.428 1.00 51.84 94 SER A C 1
ATOM 763 O O . SER A 1 94 ? -1.993 -1.678 27.515 1.00 51.84 94 SER A O 1
ATOM 765 N N . GLU A 1 95 ? -3.777 -2.523 28.597 1.00 54.00 95 GLU A N 1
ATOM 766 C CA . GLU A 1 95 ? -3.978 -3.841 27.975 1.00 54.00 95 GLU A CA 1
ATOM 767 C C . GLU A 1 95 ? -4.071 -3.869 26.429 1.00 54.00 95 GLU A C 1
ATOM 769 O O . GLU A 1 95 ? -4.369 -4.902 25.832 1.00 54.00 95 GLU A O 1
ATOM 774 N N . SER A 1 96 ? -3.802 -2.752 25.754 1.00 57.31 96 SER A N 1
ATOM 775 C CA . SER A 1 96 ? -3.945 -2.577 24.309 1.00 57.31 96 SER A CA 1
ATOM 776 C C . SER A 1 96 ? -2.600 -2.760 23.603 1.00 57.31 96 SER A C 1
ATOM 778 O O . SER A 1 96 ? -1.896 -1.796 23.308 1.00 57.31 96 SER A O 1
ATOM 780 N N . ARG A 1 97 ? -2.216 -4.009 23.318 1.00 66.50 97 ARG A N 1
ATOM 781 C CA . ARG A 1 97 ? -1.022 -4.287 22.501 1.00 66.50 97 ARG A CA 1
ATOM 782 C C . ARG A 1 97 ? -1.304 -3.957 21.035 1.00 66.50 97 ARG A C 1
ATOM 784 O O . ARG A 1 97 ? -2.096 -4.640 20.391 1.00 66.50 97 ARG A O 1
ATOM 791 N N . VAL A 1 98 ? -0.633 -2.942 20.494 1.00 70.75 98 VAL A N 1
ATOM 792 C CA . VAL A 1 98 ? -0.624 -2.684 19.048 1.00 70.75 98 VAL A CA 1
ATOM 793 C C . VAL A 1 98 ? 0.340 -3.668 18.384 1.00 70.75 98 VAL A C 1
ATOM 795 O O . VAL A 1 98 ? 1.533 -3.664 18.676 1.00 70.75 98 VAL A O 1
ATOM 798 N N . MET A 1 99 ? -0.169 -4.510 17.482 1.00 76.31 99 MET A N 1
ATOM 799 C CA . MET A 1 99 ? 0.654 -5.330 16.588 1.00 76.31 99 MET A CA 1
ATOM 800 C C . MET A 1 99 ? 0.712 -4.682 15.208 1.00 76.31 99 MET A C 1
ATOM 802 O O . MET A 1 99 ? -0.321 -4.404 14.601 1.00 76.31 99 MET A O 1
ATOM 806 N N . MET A 1 100 ? 1.926 -4.457 14.709 1.00 77.62 100 MET A N 1
ATOM 807 C CA . MET A 1 100 ? 2.152 -3.918 13.371 1.00 77.62 100 MET A CA 1
ATOM 808 C C . MET A 1 100 ? 2.552 -5.030 12.408 1.00 77.62 100 MET A C 1
ATOM 810 O O . MET A 1 100 ? 3.492 -5.778 12.671 1.00 77.62 100 MET A O 1
ATOM 814 N N . PHE A 1 101 ? 1.871 -5.090 11.265 1.00 83.50 101 PHE A N 1
ATOM 815 C CA . PHE A 1 101 ? 2.190 -6.005 10.173 1.00 83.50 101 PHE A CA 1
ATOM 816 C C . PHE A 1 101 ? 2.561 -5.212 8.917 1.00 83.50 101 PHE A C 1
ATOM 818 O O . PHE A 1 101 ? 1.771 -4.420 8.397 1.00 83.50 101 PHE A O 1
ATOM 825 N N . GLY A 1 102 ? 3.783 -5.429 8.431 1.00 84.00 102 GLY A N 1
ATOM 826 C CA . GLY A 1 102 ? 4.259 -4.912 7.151 1.00 84.00 102 GLY A CA 1
ATOM 827 C C . GLY A 1 102 ? 3.977 -5.906 6.028 1.00 84.00 102 GLY A C 1
ATOM 828 O O . GLY A 1 102 ? 4.189 -7.103 6.191 1.00 84.00 102 GLY A O 1
ATOM 829 N N . MET A 1 103 ? 3.511 -5.415 4.879 1.00 86.62 103 MET A N 1
ATOM 830 C CA . MET A 1 103 ? 3.302 -6.230 3.680 1.00 86.62 103 MET A CA 1
ATOM 831 C C . MET A 1 103 ? 3.800 -5.470 2.456 1.00 86.62 103 MET A C 1
ATOM 833 O O . MET A 1 103 ? 3.408 -4.314 2.251 1.00 86.62 103 MET A O 1
ATOM 837 N N . SER A 1 104 ? 4.596 -6.155 1.642 1.00 87.31 104 SER A N 1
ATOM 838 C CA . SER A 1 104 ? 5.043 -5.722 0.319 1.00 87.31 104 SER A CA 1
ATOM 839 C C . SER A 1 104 ? 4.683 -6.809 -0.687 1.00 87.31 104 SER A C 1
ATOM 841 O O . SER A 1 104 ? 4.698 -7.992 -0.349 1.00 87.31 104 SER A O 1
ATOM 843 N N . SER A 1 105 ? 4.338 -6.413 -1.908 1.00 86.25 105 SER A N 1
ATOM 844 C CA . SER A 1 105 ? 3.957 -7.337 -2.974 1.00 86.25 105 SER A CA 1
ATOM 845 C C . SER A 1 105 ? 4.999 -7.313 -4.084 1.00 86.25 105 SER A C 1
ATOM 847 O O . SER A 1 105 ? 5.390 -6.238 -4.529 1.00 86.25 105 SER A O 1
ATOM 849 N N . LEU A 1 106 ? 5.408 -8.498 -4.539 1.00 84.19 106 LEU A N 1
ATOM 850 C CA . LEU A 1 106 ? 6.170 -8.682 -5.779 1.00 84.19 106 LEU A CA 1
ATOM 851 C C . LEU A 1 106 ? 5.263 -9.145 -6.934 1.00 84.19 106 LEU A C 1
ATOM 853 O O . LEU A 1 106 ? 5.744 -9.462 -8.017 1.00 84.19 106 LEU A O 1
ATOM 857 N N . VAL A 1 107 ? 3.944 -9.204 -6.712 1.00 83.06 107 VAL A N 1
ATOM 858 C CA . VAL A 1 107 ? 2.973 -9.570 -7.750 1.00 83.06 107 VAL A CA 1
ATOM 859 C C . VAL A 1 107 ? 3.061 -8.564 -8.895 1.00 83.06 107 VAL A C 1
ATOM 861 O O . VAL A 1 107 ? 3.023 -7.358 -8.667 1.00 83.06 107 VAL A O 1
ATOM 864 N N . GLY A 1 108 ? 3.169 -9.072 -10.123 1.00 77.62 108 GLY A N 1
ATOM 865 C CA . GLY A 1 108 ? 3.354 -8.262 -11.330 1.00 77.62 108 GLY A CA 1
ATOM 866 C C . GLY A 1 108 ? 4.819 -8.077 -11.733 1.00 77.62 108 GLY A C 1
ATOM 867 O O . GLY A 1 108 ? 5.082 -7.737 -12.884 1.00 77.62 108 GLY A O 1
ATOM 868 N N . ILE A 1 109 ? 5.773 -8.381 -10.846 1.00 80.81 109 ILE A N 1
ATOM 869 C CA . ILE A 1 109 ? 7.182 -8.509 -11.221 1.00 80.81 109 ILE A CA 1
ATOM 870 C C . ILE A 1 109 ? 7.360 -9.887 -11.853 1.00 80.81 109 ILE A C 1
ATOM 872 O O . ILE A 1 109 ? 7.106 -10.915 -11.225 1.00 80.81 109 ILE A O 1
ATOM 876 N N . ARG A 1 110 ? 7.807 -9.903 -13.108 1.00 83.06 110 ARG A N 1
ATOM 877 C CA . ARG A 1 110 ? 8.040 -11.098 -13.934 1.00 83.06 110 ARG A CA 1
ATOM 878 C C . ARG A 1 110 ? 9.286 -11.884 -13.508 1.00 83.06 110 ARG A C 1
ATOM 880 O O . ARG A 1 110 ? 10.138 -12.218 -14.320 1.00 83.06 110 ARG A O 1
ATOM 887 N N . PHE A 1 111 ? 9.423 -12.143 -12.211 1.00 82.06 111 PHE A N 1
ATOM 888 C CA . PHE A 1 111 ? 10.599 -12.792 -11.632 1.00 82.06 111 PHE A CA 1
ATOM 889 C C . PHE A 1 111 ? 10.843 -14.191 -12.216 1.00 82.06 111 PHE A C 1
ATOM 891 O O . PHE A 1 111 ? 11.987 -14.581 -12.424 1.00 82.06 111 PHE A O 1
ATOM 898 N N . TYR A 1 112 ? 9.767 -14.918 -12.524 1.00 85.94 112 TYR A N 1
ATOM 899 C CA . TYR A 1 112 ? 9.834 -16.262 -13.100 1.00 85.94 112 TYR A CA 1
ATOM 900 C C . TYR A 1 112 ? 10.107 -16.284 -14.613 1.00 85.94 112 TYR A C 1
ATOM 902 O O . TYR A 1 112 ? 10.456 -17.340 -15.130 1.00 85.94 112 TYR A O 1
ATOM 910 N N . ASP A 1 113 ? 10.018 -15.139 -15.298 1.00 85.94 113 ASP A N 1
ATOM 911 C CA . ASP A 1 113 ? 10.308 -15.017 -16.737 1.00 85.94 113 ASP A CA 1
ATOM 912 C C . ASP A 1 113 ? 11.801 -14.735 -16.997 1.00 85.94 113 ASP A C 1
ATOM 914 O O . ASP A 1 113 ? 12.217 -14.515 -18.134 1.00 85.94 113 ASP A O 1
ATOM 918 N N . VAL A 1 114 ? 12.610 -14.653 -15.937 1.00 85.69 114 VAL A N 1
ATOM 919 C CA . VAL A 1 114 ? 14.037 -14.356 -16.045 1.00 85.69 114 VAL A CA 1
ATOM 920 C C . VAL A 1 114 ? 14.787 -15.614 -16.482 1.00 85.69 114 VAL A C 1
ATOM 922 O O . VAL A 1 114 ? 14.955 -16.546 -15.694 1.00 85.69 114 VAL A O 1
ATOM 925 N N . ASP A 1 115 ? 15.298 -15.588 -17.714 1.00 89.12 115 ASP A N 1
ATOM 926 C CA . ASP A 1 115 ? 16.200 -16.595 -18.277 1.00 89.12 115 ASP A CA 1
ATOM 927 C C . ASP A 1 115 ? 17.577 -15.980 -18.559 1.00 89.12 115 ASP A C 1
ATOM 929 O O . ASP A 1 115 ? 17.696 -14.973 -19.258 1.00 89.12 115 ASP A O 1
ATOM 933 N N . PHE A 1 116 ? 18.633 -16.605 -18.039 1.00 89.12 116 PHE A N 1
ATOM 934 C CA . PHE A 1 116 ? 20.021 -16.219 -18.318 1.00 89.12 116 PHE A CA 1
ATOM 935 C C . PHE A 1 116 ? 20.684 -17.093 -19.403 1.00 89.12 116 PHE A C 1
ATOM 937 O O . PHE A 1 116 ? 21.890 -16.995 -19.615 1.00 89.12 116 PHE A O 1
ATOM 944 N N . GLY A 1 117 ? 19.913 -17.936 -20.096 1.00 90.00 117 GLY A N 1
ATOM 945 C CA . GLY A 1 117 ? 20.364 -18.843 -21.157 1.00 90.00 117 GLY A CA 1
ATOM 946 C C . GLY A 1 117 ? 20.342 -20.329 -20.783 1.00 90.00 117 GLY A C 1
ATOM 947 O O . GLY A 1 117 ? 20.864 -21.151 -21.534 1.00 90.00 117 GLY A O 1
ATOM 948 N N . TRP A 1 118 ? 19.758 -20.688 -19.640 1.00 89.38 118 TRP A N 1
ATOM 949 C CA . TRP A 1 118 ? 19.674 -22.069 -19.137 1.00 89.38 118 TRP A CA 1
ATOM 950 C C . TRP A 1 118 ? 18.258 -22.467 -18.699 1.00 89.38 118 TRP A C 1
ATOM 952 O O . TRP A 1 118 ? 18.075 -23.482 -18.027 1.00 89.38 118 TRP A O 1
ATOM 962 N N . GLY A 1 119 ? 17.259 -21.705 -19.142 1.00 85.06 119 GLY A N 1
ATOM 963 C CA . GLY A 1 119 ? 15.851 -21.935 -18.872 1.00 85.06 119 GLY A CA 1
ATOM 964 C C . GLY A 1 119 ? 15.328 -21.071 -17.730 1.00 85.06 119 GLY A C 1
ATOM 965 O O . GLY A 1 119 ? 16.071 -20.597 -16.865 1.00 85.06 119 GLY A O 1
ATOM 966 N N . ASN A 1 120 ? 14.010 -20.895 -17.735 1.00 84.94 120 ASN A N 1
ATOM 967 C CA . ASN A 1 120 ? 13.281 -20.207 -16.679 1.00 84.94 120 ASN A CA 1
ATOM 968 C C . ASN A 1 120 ? 13.331 -20.980 -15.354 1.00 84.94 120 ASN A C 1
ATOM 970 O O . ASN A 1 120 ? 13.592 -22.187 -15.301 1.00 84.94 120 ASN A O 1
ATOM 974 N N . GLN A 1 121 ? 13.034 -20.277 -14.261 1.00 77.75 121 GLN A N 1
ATOM 975 C CA . GLN A 1 121 ? 12.965 -20.890 -12.938 1.00 77.75 121 GLN A CA 1
ATOM 976 C C . GLN A 1 121 ? 11.868 -21.972 -12.860 1.00 77.75 121 GLN A C 1
ATOM 978 O O . GLN A 1 121 ? 10.807 -21.822 -13.471 1.00 77.75 121 GLN A O 1
ATOM 983 N N . PRO A 1 122 ? 12.064 -23.040 -12.058 1.00 68.50 122 PRO A N 1
ATOM 984 C CA . PRO A 1 122 ? 11.054 -24.080 -11.881 1.00 68.50 122 PRO A CA 1
ATOM 985 C C . PRO A 1 122 ? 9.735 -23.478 -11.377 1.00 68.50 122 PRO A C 1
ATOM 987 O O . PRO A 1 122 ? 9.701 -22.867 -10.309 1.00 68.50 122 PRO A O 1
ATOM 990 N N . GLY A 1 123 ? 8.655 -23.654 -12.141 1.00 63.53 123 GLY A N 1
ATOM 991 C CA . GLY A 1 123 ? 7.339 -23.075 -11.841 1.00 63.53 123 GLY A CA 1
ATOM 992 C C . GLY A 1 123 ? 6.930 -21.888 -12.720 1.00 63.53 123 GLY A C 1
ATOM 993 O O . GLY A 1 123 ? 5.838 -21.359 -12.519 1.00 63.53 123 GLY A O 1
ATOM 994 N N . SER A 1 124 ? 7.745 -21.490 -13.703 1.00 59.16 124 SER A N 1
ATOM 995 C CA . SER A 1 124 ? 7.278 -20.665 -14.823 1.00 59.16 124 SER A CA 1
ATOM 996 C C . SER A 1 124 ? 6.268 -21.466 -15.656 1.00 59.16 124 SER A C 1
ATOM 998 O O . SER A 1 124 ? 6.616 -22.536 -16.165 1.00 59.16 124 SER A O 1
ATOM 1000 N N . ALA A 1 125 ? 5.026 -20.988 -15.740 1.00 55.84 125 ALA A N 1
ATOM 1001 C CA . ALA A 1 125 ? 4.000 -21.546 -16.623 1.00 55.84 125 ALA A CA 1
ATOM 1002 C C . ALA A 1 125 ? 4.254 -21.167 -18.087 1.00 55.84 125 ALA A C 1
ATOM 1004 O O . ALA A 1 125 ? 4.759 -20.044 -18.315 1.00 55.84 125 ALA A O 1
#

Organism: NCBI:txid586398

Sequence (125 aa):
MAVDLRPRMKEPWLDYYSVGNIFWANPTVYKYDSKQRSDEVKTLQQLVGELRSSVSKVDEKLMQKLEGGDGREEFFMNQQSWLMALMPTGVAESESRVMMFGMSSLVGIRFYDVDFGWGNQPGSA